Protein AF-E1QF86-F1 (afdb_monomer)

pLDDT: mean 88.98, std 16.49, range [44.09, 98.56]

Secondary structure (DSSP, 8-state):
----------PPPPGGGSHHHHHHHHHHHHHHHHHHHHHHHHHHHHHHHHHHHHTT----HHHHHHHHHHHHHHHHHHHHHHHHHHHHHH---

Foldseek 3Di:
DDDPPPPPPPDPDQLCVDPVLVVLLVVLVVLLVVLVVLLVVLVVVLVVQVVCVVVVHDDCVVVNVVSVVSSVVSVVSNVVSVVVNCCSGPPDD

Nearest PDB structures (foldseek):
  3lss-assembly1_A  TM=8.310E-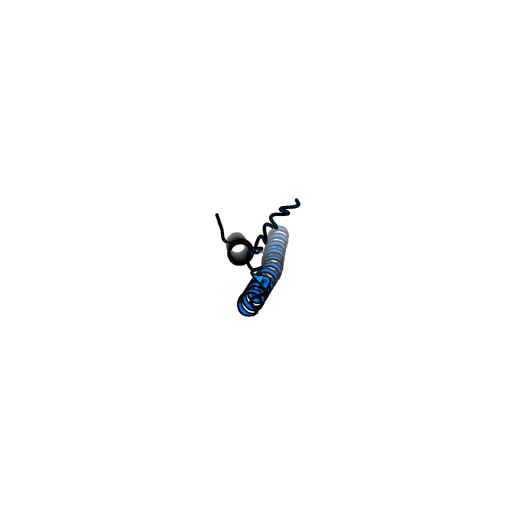01  e=4.343E+00  Trypanosoma brucei
  5n6x-assembly1_A  TM=8.835E-01  e=8.302E+00  Legionella pneumophila
  6yvd-assembly1_D  TM=7.198E-01  e=5.497E+00  Saccharomyces cerevisiae S288C
  2ysu-assembly1_B  TM=7.569E-01  e=7.827E+00  E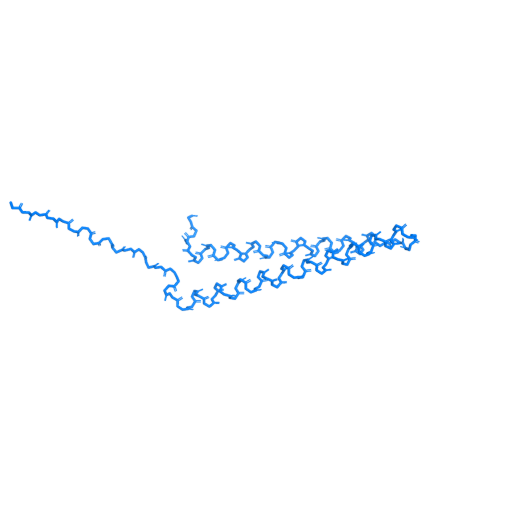scherichia coli

Structure (mmCIF, N/CA/C/O backbone):
data_AF-E1QF86-F1
#
_entry.id   AF-E1QF86-F1
#
loop_
_atom_site.group_PDB
_atom_site.id
_atom_site.type_symbol
_atom_site.label_atom_id
_atom_site.label_alt_id
_atom_site.label_comp_id
_atom_site.label_asym_id
_atom_site.label_entity_id
_atom_site.label_seq_id
_atom_site.pdbx_PDB_ins_code
_atom_site.Cartn_x
_atom_site.Cartn_y
_atom_site.Cartn_z
_atom_site.occupancy
_atom_site.B_iso_or_equiv
_atom_site.auth_seq_id
_atom_site.auth_comp_id
_atom_site.auth_asym_id
_atom_site.auth_atom_id
_atom_site.pdbx_PDB_model_num
ATOM 1 N N . MET A 1 1 ? 11.467 6.259 -62.906 1.00 45.22 1 MET A N 1
ATOM 2 C CA . MET A 1 1 ? 12.651 5.970 -62.074 1.00 45.22 1 MET A CA 1
ATOM 3 C C . MET A 1 1 ? 12.180 6.134 -60.640 1.00 45.22 1 MET A C 1
ATOM 5 O O . MET A 1 1 ? 11.619 7.179 -60.342 1.00 45.22 1 MET A O 1
ATOM 9 N N . ARG A 1 2 ? 12.172 5.044 -59.866 1.00 48.19 2 ARG A N 1
ATOM 10 C CA . ARG A 1 2 ? 11.662 5.009 -58.490 1.00 48.19 2 ARG A CA 1
ATOM 11 C C . ARG A 1 2 ? 12.763 5.522 -57.574 1.00 48.19 2 ARG A C 1
ATOM 13 O O . ARG A 1 2 ? 13.834 4.932 -57.603 1.00 48.19 2 ARG A O 1
ATOM 20 N N . ASP A 1 3 ? 12.459 6.525 -56.766 1.00 44.09 3 ASP A N 1
ATOM 21 C CA . ASP A 1 3 ? 13.206 6.815 -55.546 1.00 44.09 3 ASP A CA 1
ATOM 22 C C . ASP A 1 3 ? 12.227 6.659 -54.380 1.00 44.09 3 ASP A C 1
ATOM 24 O O . ASP A 1 3 ? 11.660 7.617 -53.855 1.00 44.09 3 ASP A O 1
ATOM 28 N N . ASP A 1 4 ? 11.978 5.394 -54.035 1.00 49.53 4 ASP A N 1
ATOM 29 C CA . ASP A 1 4 ? 11.358 4.995 -52.777 1.00 49.53 4 ASP A CA 1
ATOM 30 C C . ASP A 1 4 ? 12.367 5.303 -51.664 1.00 49.53 4 ASP A C 1
ATOM 32 O O . ASP A 1 4 ? 13.194 4.471 -51.287 1.00 49.53 4 ASP A O 1
ATOM 36 N N . ASN A 1 5 ? 12.351 6.547 -51.183 1.00 45.78 5 ASN A N 1
ATOM 37 C CA . ASN A 1 5 ? 13.154 6.975 -50.048 1.00 45.78 5 ASN A CA 1
ATOM 38 C C . ASN A 1 5 ? 12.579 6.313 -48.789 1.00 45.78 5 ASN A C 1
ATOM 40 O O . ASN A 1 5 ? 11.685 6.839 -48.125 1.00 45.78 5 ASN A O 1
ATOM 44 N N . ALA A 1 6 ? 13.047 5.096 -48.515 1.00 52.09 6 ALA A N 1
ATOM 45 C CA . ALA A 1 6 ? 12.774 4.374 -47.292 1.00 52.09 6 ALA A CA 1
ATOM 46 C C . ALA A 1 6 ? 13.317 5.201 -46.122 1.00 52.09 6 ALA A C 1
ATOM 48 O O . ALA A 1 6 ? 14.495 5.129 -45.771 1.00 52.09 6 ALA A O 1
ATOM 49 N N . HIS A 1 7 ? 12.443 5.990 -45.500 1.00 46.59 7 HIS A N 1
ATOM 50 C CA . HIS A 1 7 ? 12.646 6.458 -44.142 1.00 46.59 7 HIS A CA 1
ATOM 51 C C . HIS A 1 7 ? 12.687 5.223 -43.240 1.00 46.59 7 HIS A C 1
ATOM 53 O O . HIS A 1 7 ? 11.675 4.800 -42.683 1.00 46.59 7 HIS A O 1
ATOM 59 N N . GLY A 1 8 ? 13.874 4.624 -43.124 1.00 44.91 8 GLY A N 1
ATOM 60 C CA . GLY A 1 8 ? 14.240 3.717 -42.049 1.00 44.91 8 GLY A CA 1
ATOM 61 C C . GLY A 1 8 ? 14.207 4.500 -40.745 1.00 44.91 8 GLY A C 1
ATOM 62 O O . GLY A 1 8 ? 15.243 4.895 -40.220 1.00 44.91 8 GLY A O 1
ATOM 63 N N . GLY A 1 9 ? 13.001 4.810 -40.273 1.00 49.03 9 GLY A N 1
ATOM 64 C CA . GLY A 1 9 ? 12.781 5.388 -38.965 1.00 49.03 9 GLY A CA 1
ATOM 65 C C . GLY A 1 9 ? 13.238 4.358 -37.952 1.00 49.03 9 GLY A C 1
ATOM 66 O O . GLY A 1 9 ? 12.538 3.378 -37.708 1.00 49.03 9 GLY A O 1
ATOM 67 N N . ILE A 1 10 ? 14.437 4.551 -37.409 1.00 60.97 10 ILE A N 1
ATOM 68 C CA . ILE A 1 10 ? 14.894 3.821 -36.235 1.00 60.97 10 ILE A CA 1
ATOM 69 C C . ILE A 1 10 ? 13.873 4.156 -35.149 1.00 60.97 10 ILE A C 1
ATOM 71 O O . ILE A 1 10 ? 13.832 5.284 -34.657 1.00 60.97 10 ILE A O 1
ATOM 75 N N . LEU A 1 11 ? 12.982 3.208 -34.851 1.00 60.97 11 LEU A N 1
ATOM 76 C CA . LEU A 1 11 ? 12.090 3.331 -33.708 1.00 60.97 11 LEU A CA 1
ATOM 77 C C . LEU A 1 11 ? 12.968 3.567 -32.473 1.00 60.97 11 LEU A C 1
ATOM 79 O O . LEU A 1 11 ? 14.019 2.926 -32.355 1.00 60.97 11 LEU A O 1
ATOM 83 N N . PRO A 1 12 ? 12.586 4.488 -31.571 1.00 67.81 12 PRO A N 1
ATOM 84 C CA . PRO A 1 12 ? 13.317 4.648 -30.326 1.00 67.81 12 PRO A CA 1
ATOM 85 C C . PRO A 1 12 ? 13.385 3.289 -29.612 1.00 67.81 12 PRO A C 1
ATOM 87 O O . PRO A 1 12 ? 12.412 2.528 -29.675 1.00 67.81 12 PRO A O 1
ATOM 90 N N . PRO A 1 13 ? 14.519 2.961 -28.968 1.00 75.56 13 PRO A N 1
ATOM 91 C CA . PRO A 1 13 ? 14.673 1.686 -28.281 1.00 75.56 13 PRO A CA 1
ATOM 92 C C . PRO A 1 13 ? 13.558 1.535 -27.247 1.00 75.56 13 PRO A C 1
ATOM 94 O O . PRO A 1 13 ? 13.302 2.454 -26.465 1.00 75.56 13 PRO A O 1
ATOM 97 N N . ASN A 1 14 ? 12.876 0.391 -27.257 1.00 83.56 14 ASN A N 1
ATOM 98 C CA . ASN A 1 14 ? 11.848 0.108 -26.270 1.00 83.56 14 ASN A CA 1
ATOM 99 C C . ASN A 1 14 ? 12.540 -0.054 -24.905 1.00 83.56 14 ASN A C 1
ATOM 101 O O . ASN A 1 14 ? 13.424 -0.903 -24.782 1.00 83.56 14 ASN A O 1
ATOM 105 N N . PRO A 1 15 ? 12.158 0.697 -23.857 1.00 82.50 15 PRO A N 1
ATOM 106 C CA . PRO A 1 15 ? 12.810 0.592 -22.550 1.00 82.50 15 PRO A CA 1
ATOM 107 C C . PRO A 1 15 ? 12.744 -0.806 -21.934 1.00 82.50 15 PRO A C 1
ATOM 109 O O . PRO A 1 15 ? 13.562 -1.125 -21.077 1.00 82.50 15 PRO A O 1
ATOM 112 N N . LEU A 1 16 ? 11.806 -1.649 -22.378 1.00 88.44 16 LEU A N 1
ATOM 113 C CA . LEU A 1 16 ? 11.695 -3.047 -21.960 1.00 88.44 16 LEU A CA 1
ATOM 114 C C .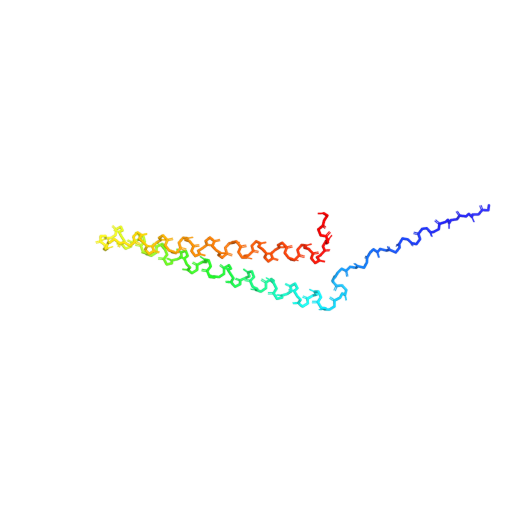 LEU A 1 16 ? 12.723 -3.983 -22.617 1.00 88.44 16 LEU A C 1
ATOM 116 O O . LEU A 1 16 ? 12.890 -5.110 -22.143 1.00 88.44 16 LEU A O 1
ATOM 120 N N . ASP A 1 17 ? 13.420 -3.544 -23.666 1.00 89.81 17 ASP A N 1
ATOM 121 C CA . ASP A 1 17 ? 14.503 -4.321 -24.279 1.00 89.81 17 ASP A CA 1
ATOM 122 C C . ASP A 1 17 ? 15.722 -4.392 -23.345 1.00 89.81 17 ASP A C 1
ATOM 124 O O . ASP A 1 17 ? 16.465 -5.376 -23.358 1.00 89.81 17 ASP A O 1
ATOM 128 N N . ASP A 1 18 ? 15.876 -3.401 -22.460 1.00 92.25 18 ASP A N 1
ATOM 129 C CA . ASP A 1 18 ? 16.886 -3.379 -21.407 1.00 92.25 18 ASP A CA 1
ATOM 130 C C . ASP A 1 18 ? 16.482 -4.294 -20.222 1.00 92.25 18 ASP A C 1
ATOM 132 O O . ASP A 1 18 ? 15.468 -4.060 -19.544 1.00 92.25 18 ASP A O 1
ATOM 136 N N . PRO A 1 19 ? 17.256 -5.360 -19.923 1.00 93.88 19 PRO A N 1
ATOM 137 C CA . PRO A 1 19 ? 17.018 -6.222 -18.768 1.00 93.88 19 PRO A CA 1
ATOM 138 C C . PRO A 1 19 ? 17.043 -5.490 -17.418 1.00 93.88 19 PRO A C 1
ATOM 140 O O . PRO A 1 19 ? 16.361 -5.933 -16.490 1.00 93.88 19 PRO A O 1
ATOM 143 N N . GLU A 1 20 ? 17.808 -4.406 -17.281 1.00 94.81 20 GLU A N 1
ATOM 144 C CA . GLU A 1 20 ? 17.873 -3.618 -16.048 1.00 94.81 20 GLU A CA 1
ATOM 145 C C . GLU A 1 20 ? 16.543 -2.904 -15.792 1.00 94.81 20 GLU A C 1
ATOM 147 O O . GLU A 1 20 ? 15.966 -3.034 -14.708 1.00 94.81 20 GLU A O 1
ATOM 152 N N . ASN A 1 21 ? 15.993 -2.254 -16.820 1.00 94.81 21 ASN A N 1
ATOM 153 C CA . ASN A 1 21 ? 14.683 -1.609 -16.751 1.00 94.81 21 ASN A CA 1
ATOM 154 C C . ASN A 1 21 ? 13.575 -2.609 -16.418 1.00 94.81 21 ASN A C 1
ATOM 156 O O . ASN A 1 21 ? 12.746 -2.329 -15.551 1.00 94.81 21 ASN A O 1
ATOM 160 N N . ARG A 1 22 ? 13.584 -3.806 -17.023 1.00 95.50 22 ARG A N 1
ATOM 161 C CA . ARG A 1 22 ? 12.613 -4.864 -16.688 1.00 95.50 22 ARG A CA 1
ATOM 162 C C . ARG A 1 22 ? 12.682 -5.278 -15.222 1.00 95.50 22 ARG A C 1
ATOM 164 O O . ARG A 1 22 ? 11.648 -5.377 -14.567 1.00 95.50 22 ARG A O 1
ATOM 171 N N . ARG A 1 23 ? 13.889 -5.492 -14.685 1.00 97.06 23 ARG A N 1
ATOM 172 C CA . ARG A 1 23 ? 14.074 -5.834 -13.263 1.00 97.06 23 ARG A CA 1
ATOM 173 C C . ARG A 1 23 ? 13.601 -4.709 -12.351 1.00 97.06 23 ARG A C 1
ATOM 175 O O . ARG A 1 23 ? 12.956 -4.972 -11.339 1.00 97.06 23 ARG A O 1
ATOM 182 N N . ARG A 1 24 ? 13.896 -3.462 -12.718 1.00 96.56 24 ARG A N 1
ATOM 183 C CA . ARG A 1 24 ? 13.500 -2.285 -11.947 1.00 96.56 24 ARG A CA 1
ATOM 184 C C . ARG A 1 24 ? 11.985 -2.099 -11.924 1.00 96.56 24 ARG A C 1
ATOM 186 O O . ARG A 1 24 ? 11.436 -1.871 -10.851 1.00 96.56 24 ARG A O 1
ATOM 193 N N . ILE A 1 25 ? 11.315 -2.242 -13.068 1.00 97.06 25 ILE A N 1
ATOM 194 C CA . ILE A 1 25 ? 9.849 -2.194 -13.161 1.00 97.06 25 ILE A CA 1
ATOM 195 C C . ILE A 1 25 ? 9.231 -3.305 -12.312 1.00 97.06 25 ILE A C 1
ATOM 197 O O . ILE A 1 25 ? 8.415 -2.999 -11.452 1.00 97.06 25 ILE A O 1
ATOM 201 N N . ALA A 1 26 ? 9.692 -4.552 -12.454 1.00 97.75 26 ALA A N 1
ATOM 202 C CA . ALA A 1 26 ? 9.170 -5.674 -11.672 1.00 97.75 26 ALA A CA 1
ATOM 203 C C . ALA A 1 26 ? 9.327 -5.466 -10.152 1.00 97.75 26 ALA A C 1
ATOM 205 O O . ALA A 1 26 ? 8.436 -5.804 -9.375 1.00 97.75 26 ALA A O 1
ATOM 206 N N . SER A 1 27 ? 10.445 -4.876 -9.709 1.00 98.38 27 SER A N 1
ATOM 207 C CA . SER A 1 27 ? 10.641 -4.517 -8.297 1.00 98.38 27 SER A CA 1
ATOM 208 C C . SER A 1 27 ? 9.635 -3.462 -7.833 1.00 98.38 27 SER A C 1
ATOM 210 O O . SER A 1 27 ? 9.029 -3.614 -6.776 1.00 98.38 27 SER A O 1
ATOM 212 N N . LEU A 1 28 ? 9.427 -2.408 -8.628 1.00 98.25 28 LEU A N 1
ATOM 213 C CA . LEU A 1 28 ? 8.477 -1.337 -8.312 1.00 98.25 28 LEU A CA 1
ATOM 214 C C . LEU A 1 28 ? 7.026 -1.841 -8.304 1.00 98.25 28 LEU A C 1
ATOM 216 O O . LEU A 1 28 ? 6.247 -1.422 -7.450 1.00 98.25 28 LEU A O 1
ATOM 220 N N . GLU A 1 29 ? 6.664 -2.736 -9.225 1.00 98.44 29 GLU A N 1
ATOM 221 C CA . GLU A 1 29 ? 5.350 -3.387 -9.271 1.00 98.44 29 GLU A CA 1
ATOM 222 C C . GLU A 1 29 ? 5.108 -4.230 -8.021 1.00 98.44 29 GLU A C 1
ATOM 224 O O . GLU A 1 29 ? 4.070 -4.082 -7.376 1.00 98.44 29 GLU A O 1
ATOM 229 N N . ARG A 1 30 ? 6.100 -5.026 -7.610 1.00 98.56 30 ARG A N 1
ATOM 230 C CA . ARG A 1 30 ? 6.029 -5.793 -6.364 1.00 98.56 30 ARG A CA 1
ATOM 231 C C . ARG A 1 30 ? 5.857 -4.887 -5.144 1.00 98.56 30 ARG A C 1
ATOM 233 O O . ARG A 1 30 ? 5.005 -5.155 -4.306 1.00 98.56 30 ARG A O 1
ATOM 240 N N . GLU A 1 31 ? 6.611 -3.793 -5.056 1.00 98.50 31 GLU A N 1
ATOM 241 C CA . GLU A 1 31 ? 6.446 -2.814 -3.972 1.00 98.50 31 GLU A CA 1
ATOM 242 C C . GLU A 1 31 ? 5.034 -2.198 -3.964 1.00 98.50 31 GLU A C 1
ATOM 244 O O . GLU A 1 31 ? 4.439 -2.026 -2.903 1.00 98.50 31 GLU A O 1
ATOM 249 N N . ILE A 1 32 ? 4.455 -1.902 -5.135 1.00 98.56 32 ILE A N 1
ATOM 250 C CA . ILE A 1 32 ? 3.071 -1.407 -5.244 1.00 98.56 32 ILE A CA 1
ATOM 251 C C . ILE A 1 32 ? 2.070 -2.447 -4.723 1.00 98.56 32 ILE A C 1
ATOM 253 O O . ILE A 1 32 ? 1.121 -2.081 -4.023 1.00 98.56 32 ILE A O 1
ATOM 257 N N . GLU A 1 33 ? 2.257 -3.723 -5.057 1.00 98.31 33 GLU A N 1
ATOM 258 C CA . GLU A 1 33 ? 1.421 -4.812 -4.544 1.00 98.31 33 GLU A CA 1
ATOM 259 C C . GLU A 1 33 ? 1.548 -4.958 -3.027 1.00 98.31 33 GLU A C 1
ATOM 261 O O . GLU A 1 33 ? 0.538 -5.118 -2.337 1.00 98.31 33 GLU A O 1
ATOM 266 N N . ASP A 1 34 ? 2.765 -4.852 -2.498 1.00 98.50 34 ASP A N 1
ATOM 267 C CA . ASP A 1 34 ? 3.043 -4.900 -1.065 1.00 98.50 34 ASP A CA 1
ATOM 268 C C . ASP A 1 34 ? 2.328 -3.749 -0.334 1.00 98.50 34 ASP A C 1
ATOM 270 O O . ASP A 1 34 ? 1.583 -3.996 0.620 1.00 98.50 34 ASP A O 1
ATOM 274 N N . PHE A 1 35 ? 2.421 -2.514 -0.846 1.00 98.19 35 PHE A N 1
ATOM 275 C CA . PHE A 1 35 ? 1.673 -1.372 -0.307 1.00 98.19 35 PHE A CA 1
ATOM 276 C C . PHE A 1 35 ? 0.157 -1.566 -0.392 1.00 98.19 35 PHE A C 1
ATOM 278 O O . PHE A 1 35 ? -0.570 -1.112 0.491 1.00 98.19 35 PHE A O 1
ATOM 285 N N . ALA A 1 36 ? -0.353 -2.209 -1.444 1.00 97.81 36 ALA A N 1
ATOM 286 C CA . ALA A 1 36 ? -1.783 -2.474 -1.583 1.00 97.81 36 ALA A CA 1
ATOM 287 C C . ALA A 1 36 ? -2.284 -3.508 -0.561 1.00 97.81 36 ALA A C 1
ATOM 289 O O . ALA A 1 36 ? -3.406 -3.378 -0.068 1.00 97.81 36 ALA A O 1
ATOM 290 N N . ARG A 1 37 ? -1.471 -4.518 -0.220 1.00 98.31 37 ARG A N 1
ATOM 291 C CA . ARG A 1 37 ? -1.797 -5.466 0.860 1.00 98.31 37 ARG A CA 1
ATOM 292 C C . ARG A 1 37 ? -1.804 -4.766 2.215 1.00 98.31 37 ARG A C 1
ATOM 294 O O . ARG A 1 37 ? -2.801 -4.855 2.925 1.00 98.31 37 ARG A O 1
ATOM 301 N N . GLU A 1 38 ? -0.773 -3.980 2.512 1.00 98.19 38 GLU A N 1
ATOM 302 C CA . GLU A 1 38 ? -0.685 -3.246 3.778 1.00 98.19 38 GLU A CA 1
ATOM 303 C C . GLU A 1 38 ? -1.832 -2.229 3.941 1.00 98.19 38 GLU A C 1
ATOM 305 O O . GLU A 1 38 ? -2.394 -2.083 5.025 1.00 98.19 38 GLU A O 1
ATOM 310 N N . GLN A 1 39 ? -2.266 -1.572 2.858 1.00 98.12 39 GLN A N 1
ATOM 311 C CA . GLN A 1 39 ? -3.444 -0.694 2.887 1.00 98.12 39 GLN A CA 1
ATOM 312 C C . GLN A 1 39 ? -4.715 -1.427 3.328 1.00 98.12 39 GLN A C 1
ATOM 314 O O . GLN A 1 39 ? -5.489 -0.868 4.106 1.00 98.12 39 GLN A O 1
ATOM 319 N N . LYS A 1 40 ? -4.932 -2.660 2.845 1.00 97.94 40 LYS A N 1
ATOM 320 C CA . LYS A 1 40 ? -6.094 -3.477 3.229 1.00 97.94 40 LYS A CA 1
ATOM 321 C C . LYS A 1 40 ? -6.033 -3.873 4.701 1.00 97.94 40 LYS A C 1
ATOM 323 O O . LYS A 1 40 ? -7.052 -3.824 5.381 1.00 97.94 40 LYS A O 1
ATOM 328 N N . GLU A 1 41 ? -4.851 -4.230 5.194 1.00 98.19 41 GLU A N 1
ATOM 329 C CA . GLU A 1 41 ? -4.645 -4.587 6.602 1.00 98.19 41 GLU A CA 1
ATOM 330 C C . GLU A 1 41 ? -4.914 -3.398 7.531 1.00 98.19 41 GLU A C 1
ATOM 332 O O . GLU A 1 41 ? -5.642 -3.524 8.514 1.00 98.19 41 GLU A O 1
ATOM 337 N N . VAL A 1 42 ? -4.382 -2.222 7.193 1.00 97.94 42 VAL A N 1
ATOM 338 C CA . VAL A 1 42 ? -4.579 -0.987 7.966 1.00 97.94 42 VAL A CA 1
ATOM 339 C C . VAL A 1 42 ? -6.044 -0.538 7.951 1.00 97.94 42 VAL A C 1
ATOM 341 O O . VAL A 1 42 ? -6.563 -0.072 8.965 1.00 97.94 42 VAL A O 1
ATOM 344 N N . GLU A 1 43 ? -6.733 -0.687 6.819 1.00 97.69 43 GLU A N 1
ATOM 345 C CA . GLU A 1 43 ? -8.166 -0.405 6.710 1.00 97.69 43 GLU A CA 1
ATOM 346 C C . GLU A 1 43 ? -9.013 -1.367 7.548 1.00 97.69 43 GLU A C 1
ATOM 348 O O . GLU A 1 43 ? -9.904 -0.915 8.267 1.00 97.69 43 GLU A O 1
ATOM 353 N N . ALA A 1 44 ? -8.697 -2.665 7.524 1.00 98.31 44 ALA A N 1
ATOM 354 C CA . ALA A 1 44 ? -9.371 -3.659 8.353 1.00 98.31 44 ALA A CA 1
ATOM 355 C C . ALA A 1 44 ? -9.210 -3.352 9.852 1.00 98.31 44 ALA A C 1
ATOM 357 O O . ALA A 1 44 ? -10.204 -3.339 10.576 1.00 98.31 44 ALA A O 1
ATOM 358 N N . GLN A 1 45 ? -7.997 -3.007 10.300 1.00 98.25 45 GLN A N 1
ATOM 359 C CA . GLN A 1 45 ? -7.737 -2.609 11.692 1.00 98.25 45 GLN A CA 1
ATOM 360 C C . GLN A 1 45 ? -8.532 -1.358 12.091 1.00 98.25 45 GLN A C 1
ATOM 362 O O . GLN A 1 45 ? -9.098 -1.291 13.180 1.00 98.25 45 GLN A O 1
ATOM 367 N N . ALA A 1 46 ? -8.620 -0.360 11.205 1.00 97.69 46 ALA A N 1
ATOM 368 C CA . ALA A 1 46 ? -9.393 0.847 11.485 1.00 97.69 46 ALA A CA 1
ATOM 369 C C . ALA A 1 46 ? -10.894 0.537 11.596 1.00 97.69 46 ALA A C 1
ATOM 371 O O . ALA A 1 46 ? -11.569 1.088 12.464 1.00 97.69 46 ALA A O 1
ATOM 372 N N . HIS A 1 47 ? -11.413 -0.345 10.736 1.00 97.50 47 HIS A N 1
ATOM 373 C CA . HIS A 1 47 ? -12.806 -0.795 10.782 1.00 97.50 47 HIS A CA 1
ATOM 374 C C . HIS A 1 47 ? -13.116 -1.571 12.062 1.00 97.50 47 HIS A C 1
ATOM 376 O O . HIS A 1 47 ? -14.162 -1.344 12.666 1.00 97.50 47 HIS A O 1
ATOM 382 N N . GLU A 1 48 ? -12.202 -2.433 12.504 1.00 97.75 48 GLU A N 1
ATOM 383 C CA . GLU A 1 48 ? -12.335 -3.165 13.762 1.00 97.75 48 GLU A CA 1
ATOM 384 C C . GLU A 1 48 ? -12.404 -2.211 14.960 1.00 97.75 48 GLU A C 1
ATOM 386 O O . GLU A 1 48 ? -13.314 -2.316 15.781 1.00 97.75 48 GLU A O 1
ATOM 391 N N . LEU A 1 49 ? -11.506 -1.225 15.035 1.00 97.56 49 LEU A N 1
ATOM 392 C CA . LEU A 1 49 ? -11.527 -0.232 16.112 1.00 97.56 49 LEU A CA 1
ATOM 393 C C . LEU A 1 49 ? -12.813 0.601 16.106 1.00 97.56 49 LEU A C 1
ATOM 395 O O . LEU A 1 49 ? -13.400 0.804 17.164 1.00 97.56 49 LEU A O 1
ATOM 399 N N . MET A 1 50 ? -13.294 1.025 14.933 1.00 95.69 50 MET A N 1
ATOM 400 C CA . MET A 1 50 ? -14.576 1.735 14.826 1.00 95.69 50 MET A CA 1
ATOM 401 C C . MET A 1 50 ? -15.754 0.865 15.290 1.00 95.69 50 MET A C 1
ATOM 403 O O . MET A 1 50 ? -16.649 1.358 15.972 1.00 95.69 50 MET A O 1
ATOM 407 N N . ALA A 1 51 ? -15.758 -0.431 14.962 1.00 97.00 51 ALA A N 1
ATOM 408 C CA . ALA A 1 51 ? -16.793 -1.356 15.422 1.00 97.00 51 ALA A CA 1
ATOM 409 C C . ALA A 1 51 ? -16.767 -1.536 16.949 1.00 97.00 51 ALA A C 1
ATOM 411 O O . ALA A 1 51 ? -17.822 -1.595 17.579 1.00 97.00 51 ALA A O 1
ATOM 412 N N . ARG A 1 52 ? -15.574 -1.569 17.549 1.00 96.94 52 ARG A N 1
ATOM 413 C CA . ARG A 1 52 ? -15.405 -1.643 19.005 1.00 96.94 52 ARG A CA 1
ATOM 414 C C . ARG A 1 52 ? -15.867 -0.361 19.707 1.00 96.94 52 ARG A C 1
ATOM 416 O O . ARG A 1 52 ? -16.593 -0.464 20.692 1.00 96.94 52 ARG A O 1
ATOM 423 N N . GLU A 1 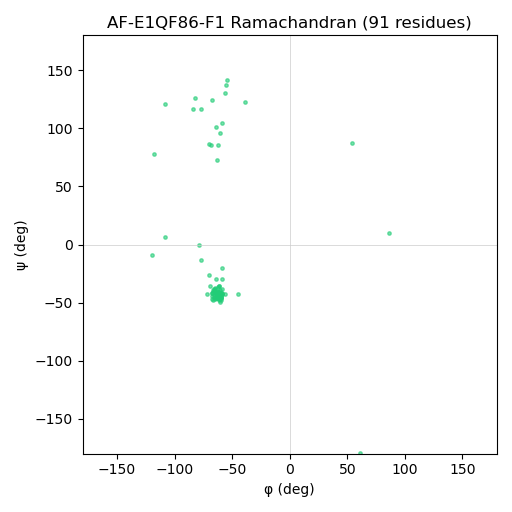53 ? -15.568 0.826 19.163 1.00 95.38 53 GLU A N 1
ATOM 424 C CA . GLU A 1 53 ? -16.114 2.094 19.691 1.00 95.38 53 GLU A CA 1
ATOM 425 C C . GLU A 1 53 ? -17.651 2.098 19.661 1.00 95.38 53 GLU A C 1
ATOM 427 O O . GLU A 1 53 ? -18.294 2.492 20.634 1.00 95.38 53 GLU A O 1
ATOM 432 N N . LEU A 1 54 ? -18.257 1.605 18.573 1.00 93.88 54 LEU A N 1
ATOM 433 C CA . LEU A 1 54 ? -19.715 1.476 18.457 1.00 93.88 54 LEU A CA 1
ATOM 434 C C . LEU A 1 54 ? -20.312 0.491 19.474 1.00 93.88 54 LEU A C 1
ATOM 436 O O . LEU A 1 54 ? -21.451 0.672 19.899 1.00 93.88 54 LEU A O 1
ATOM 440 N N . ALA A 1 55 ? -19.549 -0.525 19.882 1.00 96.69 55 ALA A N 1
ATOM 441 C CA . ALA A 1 55 ? -19.928 -1.463 20.936 1.00 96.69 55 ALA A CA 1
ATOM 442 C C . ALA A 1 55 ? -19.740 -0.892 22.358 1.00 96.69 55 ALA A C 1
ATOM 444 O O . ALA A 1 55 ? -20.040 -1.574 23.337 1.00 96.69 55 ALA A O 1
ATOM 445 N N . G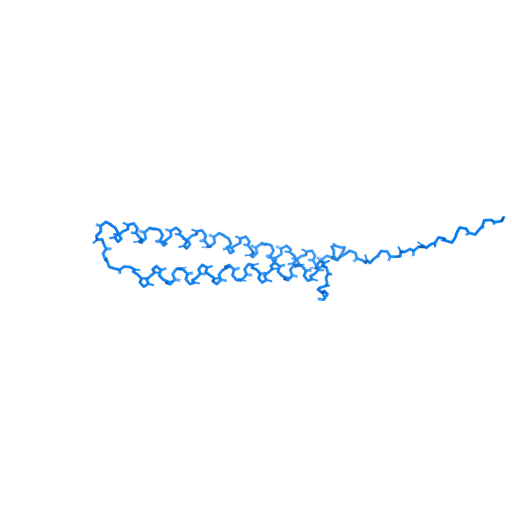LY A 1 56 ? -19.263 0.351 22.486 1.00 94.94 56 GLY A N 1
ATOM 446 C CA . GLY A 1 56 ? -19.002 1.009 23.766 1.00 94.94 56 GLY A CA 1
ATOM 447 C C . GLY A 1 56 ? -17.618 0.714 24.349 1.00 94.94 56 GLY A C 1
ATOM 448 O O . GLY A 1 56 ? -17.357 1.065 25.501 1.00 94.94 56 GLY A O 1
ATOM 449 N N . GLU A 1 57 ? -16.721 0.084 23.585 1.00 93.31 57 GLU A N 1
ATOM 450 C CA . GLU A 1 57 ? -15.340 -0.118 24.008 1.00 93.31 57 GLU A CA 1
ATOM 451 C C . GLU A 1 57 ? -14.481 1.106 23.694 1.00 93.31 57 GLU A C 1
ATOM 453 O O . GLU A 1 57 ? -14.224 1.423 22.535 1.00 93.31 57 GLU A O 1
ATOM 458 N N . GLY A 1 58 ? -13.965 1.723 24.761 1.00 84.69 58 GLY A N 1
ATOM 459 C CA . GLY A 1 58 ? -12.925 2.745 24.706 1.00 84.69 58 GLY A CA 1
ATOM 460 C C . GLY A 1 58 ? -13.290 4.019 23.933 1.00 84.69 58 GLY A C 1
ATOM 461 O O . GLY A 1 58 ? -14.393 4.192 23.419 1.00 84.69 58 GLY A O 1
ATOM 462 N N . PRO A 1 59 ? -12.328 4.948 23.875 1.00 88.62 59 PRO A N 1
ATOM 463 C CA . PRO A 1 59 ? -12.132 5.806 22.719 1.00 88.62 59 PRO A CA 1
ATOM 464 C C . PRO A 1 59 ? -10.848 5.388 21.979 1.00 88.62 59 PRO A C 1
ATOM 466 O O . PRO A 1 59 ? -9.747 5.436 22.527 1.00 88.62 59 PRO A O 1
ATOM 469 N N . PHE A 1 60 ? -10.977 5.015 20.710 1.00 96.31 60 PHE A N 1
ATOM 470 C CA . PHE A 1 60 ? -9.896 4.626 19.798 1.00 96.31 60 PHE A CA 1
ATOM 471 C C . PHE A 1 60 ? -9.611 5.675 18.711 1.00 96.31 60 PHE A C 1
ATOM 473 O O . PHE A 1 60 ? -8.772 5.443 17.839 1.00 96.31 60 PHE A O 1
ATOM 480 N N . ALA A 1 61 ? -10.244 6.851 18.770 1.00 94.94 61 ALA A N 1
ATOM 481 C CA . ALA A 1 61 ? -10.090 7.936 17.796 1.00 94.94 61 ALA A CA 1
ATOM 482 C C . ALA A 1 61 ? -8.632 8.240 17.384 1.00 94.94 61 ALA A C 1
ATOM 484 O O . ALA A 1 61 ? -8.351 8.430 16.197 1.00 94.94 61 ALA A O 1
ATOM 485 N N . GLN A 1 62 ? -7.684 8.262 18.332 1.00 97.06 62 GLN A N 1
ATOM 486 C CA . GLN A 1 62 ? -6.268 8.511 18.025 1.00 97.06 62 GLN A CA 1
ATOM 487 C C . GLN A 1 62 ? -5.641 7.371 17.208 1.00 97.06 62 GLN A C 1
ATOM 489 O O . GLN A 1 62 ? -4.891 7.625 16.265 1.00 97.06 62 GLN A O 1
ATOM 494 N N . GLU A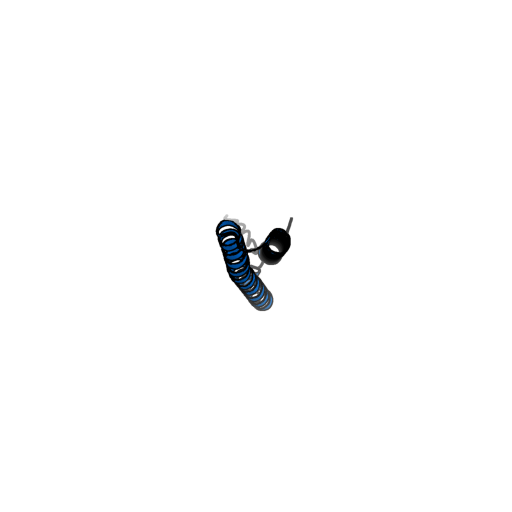 1 63 ? -5.953 6.126 17.554 1.00 97.81 63 GLU A N 1
ATOM 495 C CA . GLU A 1 63 ? -5.440 4.932 16.882 1.00 97.81 63 GLU A CA 1
ATOM 496 C C . GLU A 1 63 ? -6.006 4.839 15.456 1.00 97.81 63 GLU A C 1
ATOM 498 O O . GLU A 1 63 ? -5.260 4.690 14.488 1.00 97.81 63 GLU A O 1
ATOM 503 N N . ILE A 1 64 ? -7.312 5.085 15.300 1.00 97.25 64 ILE A N 1
ATOM 504 C CA . ILE A 1 64 ? -7.982 5.178 13.995 1.00 97.25 64 ILE A CA 1
ATOM 505 C C . ILE A 1 64 ? -7.350 6.282 13.137 1.00 97.25 64 ILE A C 1
ATOM 507 O O . ILE A 1 64 ? -7.116 6.089 11.941 1.00 97.25 64 ILE A O 1
ATOM 511 N N . HIS A 1 65 ? -7.045 7.443 13.722 1.00 97.31 65 HIS A N 1
ATOM 512 C CA . HIS A 1 65 ? -6.382 8.529 13.003 1.00 97.31 65 HIS A CA 1
ATOM 513 C C . HIS A 1 65 ? -4.977 8.132 12.524 1.00 97.31 65 HIS A C 1
ATOM 515 O O . HIS A 1 65 ? -4.640 8.375 11.364 1.00 97.31 65 HIS A O 1
ATOM 521 N N . ARG A 1 66 ? -4.175 7.467 13.369 1.00 98.25 66 ARG A N 1
ATOM 522 C CA . ARG A 1 66 ? -2.850 6.948 12.980 1.00 98.25 66 ARG A CA 1
ATOM 523 C C . ARG A 1 66 ? -2.948 5.952 11.826 1.00 98.25 66 ARG A C 1
ATOM 525 O O . ARG A 1 66 ? -2.180 6.055 10.871 1.00 98.25 66 ARG A O 1
ATOM 532 N N . LEU A 1 67 ? -3.916 5.034 11.869 1.00 98.25 67 LEU A N 1
ATOM 533 C CA . LEU A 1 67 ? -4.155 4.075 10.786 1.00 98.25 67 LEU A CA 1
ATOM 534 C C . LEU A 1 67 ? -4.528 4.789 9.477 1.00 98.25 67 LEU A C 1
ATOM 536 O O . LEU A 1 67 ? -3.959 4.495 8.426 1.00 98.25 67 LEU A O 1
ATOM 540 N N . LYS A 1 68 ? -5.394 5.809 9.525 1.00 96.75 68 LYS A N 1
ATOM 541 C CA . LYS A 1 68 ? -5.727 6.628 8.344 1.00 96.75 68 LYS A CA 1
ATOM 542 C C . LYS A 1 68 ? -4.506 7.353 7.769 1.00 96.75 68 LYS A C 1
ATOM 544 O O . LYS A 1 68 ? -4.324 7.364 6.551 1.00 96.75 68 LYS A O 1
ATOM 549 N N . GLN A 1 69 ? -3.647 7.917 8.621 1.00 98.25 69 GLN A N 1
ATOM 550 C CA . GLN A 1 69 ? -2.396 8.545 8.184 1.00 98.25 69 GLN A CA 1
ATOM 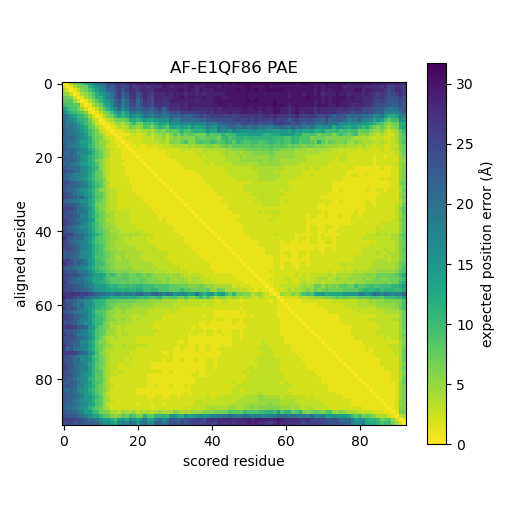551 C C . GLN A 1 69 ? -1.451 7.531 7.531 1.00 98.25 69 GLN A C 1
ATOM 553 O O . GLN A 1 69 ? -0.919 7.800 6.455 1.00 98.25 69 GLN A O 1
ATOM 558 N N . ARG A 1 70 ? -1.292 6.340 8.122 1.00 98.19 70 ARG A N 1
ATOM 559 C CA . ARG A 1 70 ? -0.485 5.260 7.537 1.00 98.19 70 ARG A CA 1
ATOM 560 C C . ARG A 1 70 ? -1.014 4.844 6.165 1.00 98.19 70 ARG A C 1
ATOM 562 O O . ARG A 1 70 ? -0.236 4.767 5.219 1.00 98.19 70 ARG A O 1
ATOM 569 N N . LYS A 1 71 ? -2.333 4.672 6.019 1.00 97.88 71 LYS A N 1
ATOM 570 C CA . LYS A 1 71 ? -2.968 4.377 4.722 1.00 97.88 71 LYS A CA 1
ATOM 571 C C . LYS A 1 71 ? -2.634 5.443 3.671 1.00 97.88 71 LYS A C 1
ATOM 573 O O . LYS A 1 71 ? -2.296 5.098 2.542 1.00 97.88 71 LYS A O 1
ATOM 578 N N . MET A 1 72 ? -2.667 6.725 4.041 1.00 98.31 72 MET A N 1
ATOM 579 C CA . MET A 1 72 ? -2.317 7.830 3.137 1.00 98.31 72 MET A CA 1
ATOM 580 C C . MET A 1 72 ? -0.854 7.775 2.667 1.00 98.31 72 MET A C 1
ATOM 582 O O . MET A 1 72 ? -0.571 7.989 1.485 1.00 98.31 72 MET A O 1
ATOM 586 N N . VAL A 1 73 ? 0.077 7.449 3.570 1.00 98.31 73 VAL A N 1
ATOM 587 C CA . VAL A 1 73 ? 1.500 7.289 3.227 1.00 98.31 73 VAL A CA 1
ATOM 588 C C . VAL A 1 73 ? 1.684 6.161 2.211 1.00 98.31 73 VAL A C 1
ATOM 590 O O . VAL A 1 73 ? 2.347 6.367 1.196 1.00 98.31 73 VAL A O 1
ATOM 593 N N . LEU A 1 74 ? 1.036 5.014 2.421 1.00 98.31 74 LEU A N 1
ATOM 594 C CA . LEU A 1 74 ? 1.111 3.868 1.506 1.00 98.31 74 LEU A CA 1
ATOM 595 C C . LEU A 1 74 ? 0.550 4.193 0.113 1.00 98.31 74 LEU A C 1
ATOM 597 O O . LEU A 1 74 ? 1.146 3.824 -0.899 1.00 98.31 74 LEU A O 1
ATOM 601 N N . ILE A 1 75 ? -0.562 4.935 0.043 1.00 98.25 75 ILE A N 1
ATOM 602 C CA . ILE A 1 75 ? -1.127 5.418 -1.230 1.00 98.25 75 ILE A CA 1
ATOM 603 C C . ILE A 1 75 ? -0.115 6.304 -1.960 1.00 98.25 75 ILE A C 1
ATOM 605 O O . ILE A 1 75 ? 0.124 6.124 -3.156 1.00 98.25 75 ILE A O 1
ATOM 609 N N . THR A 1 76 ? 0.507 7.234 -1.234 1.00 98.31 76 THR A N 1
ATOM 610 C CA . THR A 1 76 ? 1.504 8.157 -1.789 1.00 98.31 76 THR A CA 1
ATOM 611 C C . THR A 1 76 ? 2.722 7.403 -2.323 1.00 98.31 76 THR A C 1
ATOM 613 O O . THR A 1 76 ? 3.187 7.675 -3.429 1.00 98.31 76 THR A O 1
ATOM 616 N N . GLN A 1 77 ? 3.217 6.412 -1.578 1.00 98.44 77 GLN A N 1
ATOM 617 C CA . GLN A 1 77 ? 4.346 5.580 -1.997 1.00 98.44 77 GLN A CA 1
ATOM 618 C C . GLN A 1 77 ? 4.018 4.761 -3.252 1.00 98.44 77 GLN A C 1
ATOM 620 O O . GLN A 1 77 ? 4.809 4.740 -4.197 1.00 98.44 77 GLN A O 1
ATOM 625 N N . ALA A 1 78 ? 2.823 4.168 -3.323 1.00 98.31 78 ALA A N 1
ATOM 626 C CA . ALA A 1 78 ? 2.374 3.454 -4.515 1.00 98.31 78 ALA A CA 1
ATOM 627 C C . ALA A 1 78 ? 2.284 4.379 -5.744 1.00 98.31 78 ALA A C 1
ATOM 629 O O . ALA A 1 78 ? 2.717 4.006 -6.835 1.00 98.31 78 ALA A O 1
ATOM 630 N N . GLN A 1 79 ? 1.769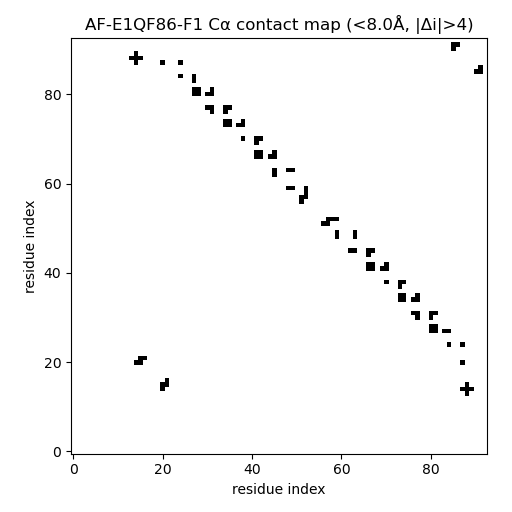 5.603 -5.583 1.00 97.94 79 GLN A N 1
ATOM 631 C CA . GLN A 1 79 ? 1.728 6.603 -6.657 1.00 97.94 79 GLN A CA 1
ATOM 632 C C . GLN A 1 79 ? 3.130 7.029 -7.106 1.00 97.94 79 GLN A C 1
ATOM 634 O O . GLN A 1 79 ? 3.380 7.120 -8.308 1.00 97.94 79 GLN A O 1
ATOM 639 N N . ALA A 1 80 ? 4.059 7.228 -6.170 1.00 98.06 80 ALA A N 1
ATOM 640 C CA . ALA A 1 80 ? 5.447 7.549 -6.488 1.00 98.06 80 ALA A CA 1
ATOM 641 C C . ALA A 1 80 ? 6.125 6.422 -7.286 1.00 98.06 80 ALA A C 1
ATOM 643 O O . ALA A 1 80 ? 6.818 6.690 -8.268 1.00 98.06 80 ALA A O 1
ATOM 644 N N . ASN A 1 81 ? 5.883 5.158 -6.929 1.00 98.25 81 ASN A N 1
ATOM 645 C CA . ASN A 1 81 ? 6.408 4.019 -7.682 1.00 98.25 81 ASN A CA 1
ATOM 646 C C . ASN A 1 81 ? 5.792 3.905 -9.080 1.00 98.25 81 ASN A C 1
ATOM 648 O O . ASN A 1 81 ? 6.522 3.680 -10.044 1.00 98.25 81 ASN A O 1
ATOM 652 N N . ARG A 1 82 ? 4.488 4.165 -9.232 1.00 97.56 82 ARG A N 1
ATOM 653 C CA . ARG A 1 82 ? 3.844 4.252 -10.556 1.00 97.56 82 ARG A CA 1
ATOM 654 C C . ARG A 1 82 ? 4.443 5.366 -11.410 1.00 97.56 82 ARG A C 1
ATOM 656 O O . ARG A 1 82 ? 4.694 5.158 -12.593 1.00 97.56 82 ARG A O 1
ATOM 663 N N . ALA A 1 83 ? 4.721 6.525 -10.814 1.00 96.94 83 ALA A N 1
ATOM 664 C CA . ALA A 1 83 ? 5.395 7.615 -11.510 1.00 96.94 83 ALA A CA 1
ATOM 665 C C . ALA A 1 83 ? 6.786 7.179 -11.997 1.00 96.94 83 ALA A C 1
ATOM 667 O O . ALA A 1 83 ? 7.097 7.378 -13.165 1.00 96.94 83 ALA A O 1
ATOM 668 N N . ARG A 1 84 ? 7.584 6.506 -11.157 1.00 97.00 84 ARG A N 1
ATOM 669 C CA . ARG A 1 84 ? 8.899 5.960 -11.547 1.00 97.00 84 ARG A CA 1
ATOM 670 C C . ARG A 1 84 ? 8.801 4.949 -12.693 1.00 97.00 84 ARG A C 1
ATOM 672 O O . ARG A 1 84 ? 9.617 5.007 -13.605 1.00 97.00 84 ARG A O 1
ATOM 679 N N . ILE A 1 85 ? 7.804 4.061 -12.685 1.00 96.25 85 ILE A N 1
ATOM 680 C CA . ILE A 1 85 ? 7.553 3.135 -13.804 1.00 96.25 85 ILE A CA 1
ATOM 681 C C . ILE A 1 85 ? 7.270 3.921 -15.090 1.00 96.25 85 ILE A C 1
ATOM 683 O O . ILE A 1 85 ? 7.901 3.668 -16.113 1.00 96.25 85 ILE A O 1
ATOM 687 N N . ASN A 1 86 ? 6.392 4.926 -15.036 1.00 94.31 86 ASN A N 1
ATOM 688 C CA . ASN A 1 86 ? 6.086 5.765 -16.198 1.00 94.31 86 ASN A CA 1
ATOM 689 C C . ASN A 1 86 ? 7.317 6.530 -16.707 1.00 94.31 86 ASN A C 1
ATOM 691 O O . ASN A 1 86 ? 7.481 6.684 -17.915 1.00 94.31 86 ASN A O 1
ATOM 695 N N . GLN A 1 87 ? 8.202 6.978 -15.810 1.00 93.75 87 GLN A N 1
ATOM 696 C CA . GLN A 1 87 ? 9.470 7.609 -16.188 1.00 93.75 87 GLN A CA 1
ATOM 697 C C . GLN A 1 87 ? 10.374 6.649 -16.964 1.00 93.75 87 GLN A C 1
ATOM 699 O O . GLN A 1 87 ? 10.938 7.051 -17.976 1.00 93.75 87 GLN A O 1
ATOM 704 N N . ILE A 1 88 ? 10.486 5.391 -16.521 1.00 93.06 88 ILE A N 1
ATOM 705 C CA . ILE A 1 88 ? 11.282 4.364 -17.213 1.00 93.06 88 ILE A CA 1
ATOM 706 C C . ILE A 1 88 ? 10.683 4.065 -18.585 1.00 93.06 88 ILE A C 1
ATOM 708 O O . ILE A 1 88 ? 11.402 4.003 -19.576 1.00 93.06 88 ILE A O 1
ATOM 712 N N . LEU A 1 89 ? 9.366 3.877 -18.646 1.00 91.56 89 LEU A N 1
ATOM 713 C CA . LEU A 1 89 ? 8.715 3.456 -19.875 1.00 91.56 89 LEU A CA 1
ATOM 714 C C . LEU A 1 89 ? 8.685 4.579 -20.917 1.00 91.56 89 LEU A C 1
ATOM 716 O O . LEU A 1 89 ? 8.789 4.301 -22.109 1.00 91.56 89 LEU A O 1
ATOM 720 N N . TRP A 1 90 ? 8.379 5.812 -20.511 1.00 88.00 90 TRP A N 1
ATOM 721 C CA . TRP A 1 90 ? 7.969 6.857 -21.459 1.00 88.00 90 TRP A CA 1
ATOM 722 C C . TRP A 1 90 ? 8.909 8.060 -21.455 1.00 88.00 90 TRP A C 1
ATOM 724 O O . TRP A 1 90 ? 8.752 8.900 -22.335 1.00 88.00 90 TRP A O 1
ATOM 734 N N . GLY A 1 91 ? 9.862 8.140 -20.511 1.00 77.44 91 GLY A N 1
ATOM 735 C CA . GLY A 1 91 ? 10.767 9.278 -20.346 1.00 77.44 91 GLY A CA 1
ATOM 736 C C . GLY A 1 91 ? 9.974 10.574 -20.208 1.00 77.44 91 GLY A C 1
ATOM 737 O O . GLY A 1 91 ? 9.668 11.209 -21.209 1.00 77.44 91 GLY A O 1
ATOM 738 N N . THR A 1 92 ? 9.571 10.942 -18.987 1.00 62.25 92 THR A N 1
ATOM 739 C CA . THR A 1 92 ? 8.720 12.125 -18.727 1.00 62.25 92 THR A CA 1
ATOM 740 C C . THR A 1 92 ? 9.096 13.317 -19.611 1.00 62.25 92 THR A C 1
ATOM 742 O O . THR A 1 92 ? 10.248 13.749 -19.584 1.00 62.25 92 THR A O 1
ATOM 745 N N . ARG A 1 93 ? 8.117 13.812 -20.381 1.00 47.50 93 ARG A N 1
ATOM 746 C CA . ARG A 1 93 ? 8.168 15.118 -21.052 1.00 47.50 93 ARG A CA 1
ATOM 747 C C . ARG A 1 93 ? 8.273 16.249 -20.039 1.00 47.50 93 ARG A C 1
ATOM 749 O O . ARG A 1 93 ? 7.676 16.095 -18.948 1.00 47.50 93 ARG A O 1
#

Solvent-accessible surface area (backbone atoms only — not comparable to full-atom values): 5296 Å² total; per-residue (Å²): 136,87,81,82,77,75,77,78,70,77,71,76,80,58,44,72,76,40,69,66,50,44,53,52,42,54,51,39,52,48,52,34,53,51,35,54,52,51,39,51,54,39,49,52,52,34,51,50,48,52,54,36,38,74,72,69,47,74,85,48,68,68,59,41,48,52,34,53,52,51,40,51,51,36,52,50,52,35,51,52,39,51,50,53,43,48,37,61,66,66,52,75,129

Radius of gyration: 23.36 Å; Cα contacts (8 Å, |Δi|>4): 59; chains: 1; bounding box: 38×21×87 Å

Sequence (93 aa):
MRDDN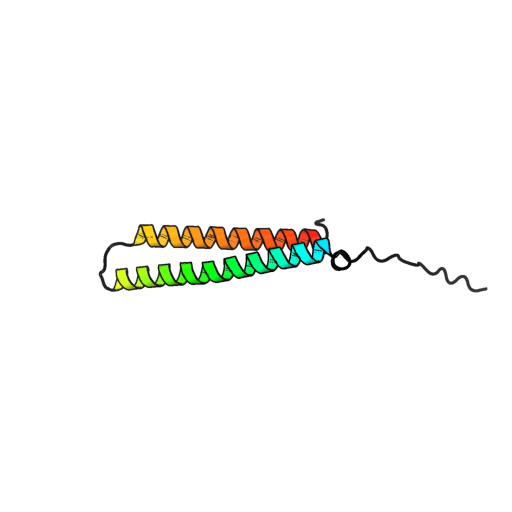AHGGILPPNPLDDPENRRRIASLEREIEDFAREQKEVEAQAHELMARELAGEGPFAQEIHRLKQRKMVLITQAQANRARINQILWGTR

Mean predicted aligned error: 7.64 Å

Organism: Desulfarculus baarsii (strain ATCC 33931 / DSM 2075 / LMG 7858 / VKM B-1802 / 2st14) (NCBI:txid644282)